Protein AF-A0A1Y2U4H5-F1 (afdb_monomer_lite)

Secondary structure (DSSP, 8-state):
--TTSHHHHHHHHHHHHHTTTSS--EEEEES-TTSHHHHHHHTSTTEEEEE--GGG----

Structure (mmCIF, N/CA/C/O backbone):
data_AF-A0A1Y2U4H5-F1
#
_entry.id   AF-A0A1Y2U4H5-F1
#
loop_
_atom_site.group_PDB
_atom_site.id
_atom_site.type_symbol
_atom_site.label_atom_id
_atom_site.label_alt_id
_atom_site.label_comp_id
_atom_site.label_asym_id
_atom_site.label_entity_id
_atom_site.label_seq_id
_atom_site.pdbx_PDB_ins_code
_atom_site.Cartn_x
_atom_site.Cartn_y
_atom_site.Cartn_z
_atom_site.occupancy
_atom_site.B_iso_or_equiv
_atom_site.auth_seq_id
_atom_site.auth_comp_id
_atom_site.auth_asym_id
_atom_site.auth_atom_id
_atom_site.pdbx_PDB_model_num
ATOM 1 N N . MET A 1 1 ? -5.221 -2.900 -10.249 1.00 50.47 1 MET A N 1
ATOM 2 C CA . MET A 1 1 ? -4.513 -1.595 -10.165 1.00 50.47 1 MET A CA 1
ATOM 3 C C . MET A 1 1 ? -3.154 -1.828 -9.519 1.00 50.47 1 MET A C 1
ATOM 5 O O . MET A 1 1 ? -3.099 -2.598 -8.571 1.00 50.47 1 MET A O 1
ATOM 9 N N . THR A 1 2 ? -2.065 -1.236 -10.020 1.00 57.56 2 THR A N 1
ATOM 10 C CA . THR A 1 2 ? -0.720 -1.470 -9.463 1.00 57.56 2 THR A CA 1
ATOM 11 C C . THR A 1 2 ? -0.420 -0.520 -8.292 1.00 57.56 2 THR A C 1
ATOM 13 O O . THR A 1 2 ? -0.682 0.681 -8.404 1.00 57.56 2 THR A O 1
ATOM 16 N N . PRO A 1 3 ? 0.180 -1.007 -7.189 1.00 61.47 3 PRO A N 1
ATOM 17 C CA . PRO A 1 3 ? 0.598 -0.178 -6.048 1.00 61.47 3 PRO A CA 1
ATOM 18 C C . PRO A 1 3 ? 1.531 0.984 -6.425 1.00 61.47 3 PRO A C 1
ATOM 20 O O . PRO A 1 3 ? 1.522 2.035 -5.792 1.00 61.47 3 PRO A O 1
ATOM 23 N N . THR A 1 4 ? 2.310 0.819 -7.496 1.00 68.56 4 THR A N 1
ATOM 24 C CA . THR A 1 4 ? 3.275 1.809 -7.994 1.00 68.56 4 THR A CA 1
ATOM 25 C C . THR A 1 4 ? 2.672 2.866 -8.923 1.00 68.56 4 THR A C 1
ATOM 27 O O . THR A 1 4 ? 3.332 3.869 -9.208 1.00 68.56 4 THR A O 1
ATOM 30 N N . GLY A 1 5 ? 1.435 2.683 -9.397 1.00 74.12 5 GLY A N 1
ATOM 31 C CA . GLY A 1 5 ? 0.727 3.685 -10.195 1.00 74.12 5 GLY A CA 1
ATOM 32 C C . GLY A 1 5 ? 0.358 4.919 -9.366 1.00 74.12 5 GLY A C 1
ATOM 33 O O . GLY A 1 5 ? 0.270 4.853 -8.141 1.00 74.12 5 GLY A O 1
ATOM 34 N N . ASN A 1 6 ? 0.107 6.061 -10.013 1.00 76.81 6 ASN A N 1
ATOM 35 C CA . ASN A 1 6 ? -0.227 7.312 -9.309 1.00 76.81 6 ASN A CA 1
ATOM 36 C C . ASN A 1 6 ? -1.460 7.184 -8.398 1.00 76.81 6 ASN A C 1
ATOM 38 O O . ASN A 1 6 ? -1.478 7.757 -7.307 1.00 76.81 6 ASN A O 1
ATOM 42 N N . THR A 1 7 ? -2.444 6.379 -8.805 1.00 75.38 7 THR A N 1
ATOM 43 C CA . THR A 1 7 ? -3.617 6.053 -7.986 1.00 75.38 7 THR A CA 1
ATOM 44 C C . THR A 1 7 ? -3.263 5.123 -6.823 1.00 75.38 7 THR A C 1
ATOM 46 O O . THR A 1 7 ? -3.708 5.358 -5.705 1.00 75.38 7 THR A O 1
ATOM 49 N N . GLY A 1 8 ? -2.405 4.119 -7.045 1.00 75.12 8 GLY A N 1
ATOM 50 C CA . GLY A 1 8 ? -1.925 3.216 -5.991 1.00 75.12 8 GLY A CA 1
ATOM 51 C C . GLY A 1 8 ? -1.182 3.962 -4.879 1.00 75.12 8 GLY A C 1
ATOM 52 O O . GLY A 1 8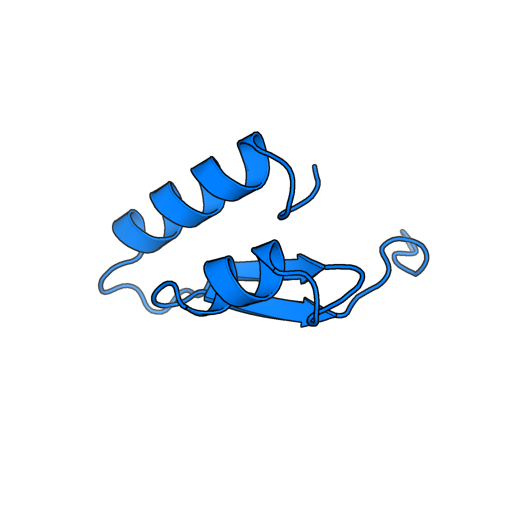 ? -1.475 3.766 -3.703 1.00 75.12 8 GLY A O 1
ATOM 53 N N . LYS A 1 9 ? -0.315 4.913 -5.246 1.00 77.12 9 LYS A N 1
ATOM 54 C CA . LYS A 1 9 ? 0.398 5.780 -4.292 1.00 77.12 9 LYS A CA 1
ATOM 55 C C . LYS A 1 9 ? -0.549 6.613 -3.425 1.00 77.12 9 LYS A C 1
ATOM 57 O O . LYS A 1 9 ? -0.341 6.697 -2.218 1.00 77.12 9 LYS A O 1
ATOM 62 N N . HIS A 1 10 ? -1.577 7.223 -4.024 1.00 80.38 10 HIS A N 1
ATOM 63 C CA . HIS A 1 10 ? -2.551 8.031 -3.278 1.00 80.38 10 HIS A CA 1
ATOM 64 C C . HIS A 1 10 ? -3.354 7.187 -2.289 1.00 80.38 10 HIS A C 1
ATOM 66 O O . HIS A 1 10 ? -3.537 7.602 -1.147 1.00 80.38 10 HIS A O 1
ATOM 72 N N . VAL A 1 11 ? -3.775 5.991 -2.704 1.00 84.44 11 VAL A N 1
ATOM 73 C CA . VAL A 1 11 ? -4.502 5.056 -1.839 1.00 84.44 11 VAL A CA 1
ATOM 74 C C . VAL A 1 11 ? -3.627 4.596 -0.674 1.00 84.44 11 VAL A C 1
ATOM 76 O O . VAL A 1 11 ? -4.070 4.667 0.467 1.00 84.44 11 VAL A O 1
ATOM 79 N N . ILE A 1 12 ? -2.372 4.202 -0.924 1.00 82.19 12 ILE A N 1
ATOM 80 C CA . ILE A 1 12 ? -1.444 3.774 0.138 1.00 82.19 12 ILE A CA 1
ATOM 81 C C . ILE A 1 12 ? -1.197 4.908 1.138 1.00 82.19 12 ILE A C 1
ATOM 83 O O . ILE A 1 12 ? -1.267 4.685 2.342 1.00 82.19 12 ILE A O 1
ATOM 87 N N . ASN A 1 13 ? -0.961 6.130 0.657 1.00 81.81 13 ASN A N 1
ATOM 88 C CA . ASN A 1 13 ? -0.728 7.282 1.526 1.00 81.81 13 ASN A CA 1
ATOM 89 C C . ASN A 1 13 ? -1.971 7.648 2.359 1.00 81.81 13 ASN A C 1
ATOM 91 O O . ASN A 1 13 ? -1.859 7.938 3.547 1.00 81.81 13 ASN A O 1
ATOM 95 N N . GLY A 1 14 ? -3.164 7.613 1.755 1.00 83.75 14 GLY A N 1
ATOM 96 C CA . GLY A 1 14 ? -4.420 7.883 2.457 1.00 83.75 14 GLY A CA 1
ATOM 97 C C . GLY A 1 14 ? -4.745 6.820 3.507 1.00 83.75 14 GLY A C 1
ATOM 98 O O . GLY A 1 14 ? -5.049 7.152 4.651 1.00 83.75 14 GLY A O 1
ATOM 99 N N . LEU A 1 15 ? -4.621 5.542 3.143 1.00 82.75 15 LEU A N 1
ATOM 100 C CA . LEU A 1 15 ? -4.869 4.430 4.057 1.00 82.75 15 LEU A CA 1
ATOM 101 C C . LEU A 1 15 ? -3.840 4.377 5.188 1.00 82.75 15 LEU A C 1
ATOM 103 O O . LEU A 1 15 ? -4.221 4.113 6.319 1.00 82.75 15 LEU A O 1
ATOM 107 N N . SER A 1 16 ? -2.562 4.662 4.920 1.00 78.88 16 SER A N 1
ATOM 108 C CA . SER A 1 16 ? -1.510 4.645 5.947 1.00 78.88 16 SER A CA 1
ATOM 109 C C . SER A 1 16 ? -1.840 5.601 7.099 1.00 78.88 16 SER A C 1
ATOM 111 O O . SER A 1 16 ? -1.732 5.210 8.259 1.00 78.88 16 SER A O 1
ATOM 113 N N . LYS A 1 17 ? -2.361 6.793 6.776 1.00 82.94 17 LYS A N 1
ATOM 114 C CA . LYS A 1 17 ? -2.832 7.781 7.758 1.00 82.94 17 LYS A CA 1
ATOM 115 C C . LYS A 1 17 ? -4.107 7.347 8.480 1.00 82.94 17 LYS A C 1
ATOM 117 O O . LYS A 1 17 ? -4.208 7.494 9.689 1.00 82.94 17 LYS A O 1
ATOM 122 N N . LEU A 1 18 ? -5.084 6.794 7.757 1.00 81.19 18 LEU A N 1
ATOM 123 C CA . LEU A 1 18 ? -6.341 6.318 8.358 1.00 81.19 18 LEU A CA 1
ATOM 124 C C . LEU A 1 18 ? -6.136 5.129 9.305 1.00 81.19 18 LEU A C 1
ATOM 126 O O . LEU A 1 18 ? -6.918 4.929 10.229 1.00 81.19 18 LEU A O 1
ATOM 130 N N . LEU A 1 19 ? -5.098 4.330 9.064 1.00 79.81 19 LEU A N 1
ATOM 131 C CA . LEU A 1 19 ? -4.762 3.151 9.856 1.00 79.81 19 LEU A CA 1
ATOM 132 C C . LEU A 1 19 ? -3.822 3.464 11.030 1.00 79.81 19 LEU A C 1
ATOM 134 O O . LEU A 1 19 ? -3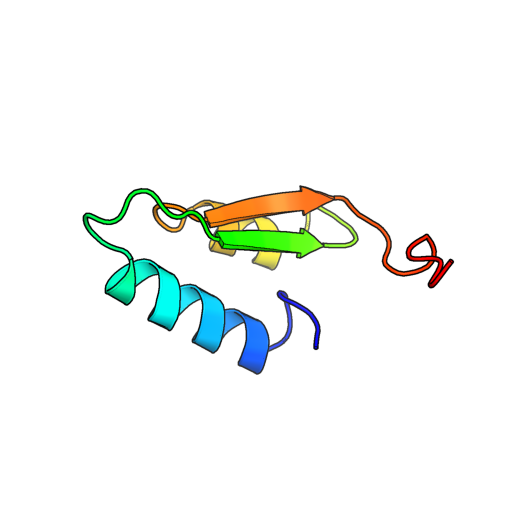.404 2.531 11.728 1.00 79.81 19 LEU A O 1
ATOM 138 N N . GLU A 1 20 ? -3.505 4.737 11.283 1.00 74.12 20 GLU A N 1
ATOM 139 C CA . GLU A 1 20 ? -2.768 5.166 12.472 1.00 74.12 20 GLU A CA 1
ATOM 140 C C . GLU A 1 20 ? -3.515 4.731 13.746 1.00 74.12 20 GLU A C 1
ATOM 142 O O . GLU A 1 20 ? -4.631 5.155 14.021 1.00 74.12 20 GLU A O 1
ATOM 147 N N . GLY A 1 21 ? -2.906 3.817 14.512 1.00 73.00 21 GLY A N 1
ATOM 148 C CA . GLY A 1 21 ? -3.489 3.252 15.738 1.00 73.00 21 GLY A CA 1
ATOM 149 C C . GLY A 1 21 ? -4.266 1.944 15.547 1.00 73.00 21 GLY A C 1
ATOM 150 O O . GLY A 1 21 ? -4.606 1.291 16.529 1.00 73.00 21 GLY A O 1
ATOM 151 N N . SER A 1 22 ? -4.489 1.502 14.308 1.00 74.50 22 SER A N 1
ATOM 152 C CA . SER A 1 22 ? -5.093 0.194 14.031 1.00 74.50 22 SER A CA 1
ATOM 153 C C . SER A 1 22 ? -4.065 -0.947 14.114 1.00 74.50 22 SER A C 1
ATOM 155 O O . SER A 1 22 ? -2.855 -0.718 14.093 1.00 74.50 22 SER A O 1
ATOM 157 N N . GLN A 1 23 ? -4.521 -2.199 14.177 1.00 82.06 23 GLN A N 1
ATOM 158 C CA . GLN A 1 23 ? -3.646 -3.379 14.069 1.00 82.06 23 GLN A CA 1
ATOM 159 C C . GLN A 1 23 ? -3.401 -3.811 12.612 1.00 82.06 23 GLN A C 1
ATOM 161 O O . GLN A 1 23 ? -2.690 -4.782 12.361 1.00 82.06 23 GLN A O 1
ATOM 166 N N . TYR A 1 24 ? -3.980 -3.096 11.644 1.00 80.56 24 TYR A N 1
ATOM 167 C CA . TYR A 1 24 ? -3.901 -3.450 10.233 1.00 80.56 24 TYR A CA 1
ATOM 168 C C . TYR A 1 24 ? -2.652 -2.851 9.569 1.00 80.56 24 TYR A C 1
ATOM 170 O O . TYR A 1 24 ? -2.158 -1.786 9.952 1.00 80.56 24 TYR A O 1
ATOM 178 N N . ARG A 1 25 ? -2.146 -3.557 8.553 1.00 82.88 25 ARG A N 1
ATOM 179 C CA . ARG A 1 25 ? -0.996 -3.163 7.726 1.00 82.88 25 ARG A CA 1
ATOM 180 C C . ARG A 1 25 ? -1.358 -3.208 6.245 1.00 82.88 25 ARG A C 1
ATOM 182 O O . ARG A 1 25 ? -2.202 -4.003 5.835 1.00 82.88 25 ARG A O 1
ATOM 189 N N . ILE A 1 26 ? -0.701 -2.374 5.450 1.00 86.25 26 ILE A N 1
ATOM 190 C CA . ILE A 1 26 ? -0.878 -2.287 4.001 1.00 86.25 26 ILE A CA 1
ATOM 191 C C . ILE A 1 26 ? 0.221 -3.110 3.334 1.00 86.25 26 ILE A C 1
ATOM 193 O O . ILE A 1 26 ? 1.401 -2.820 3.513 1.00 86.25 26 ILE A O 1
ATOM 197 N N . LEU A 1 27 ? -0.172 -4.105 2.539 1.00 86.88 27 LEU A N 1
ATOM 198 C CA . LEU A 1 27 ? 0.749 -4.912 1.738 1.00 86.88 27 LEU A CA 1
ATOM 199 C C . LEU A 1 27 ? 0.756 -4.413 0.288 1.00 86.88 27 LEU A C 1
ATOM 201 O O . LEU A 1 27 ? -0.254 -4.493 -0.414 1.00 86.88 27 LEU A O 1
ATOM 205 N N . GLY A 1 28 ? 1.893 -3.889 -0.166 1.00 85.62 28 GLY A N 1
ATOM 206 C CA . GLY A 1 28 ? 2.094 -3.431 -1.537 1.00 85.62 28 GLY A CA 1
ATOM 207 C C . GLY A 1 28 ? 2.870 -4.451 -2.364 1.00 85.62 28 GLY A C 1
ATOM 208 O O . GLY A 1 28 ? 4.060 -4.649 -2.149 1.00 85.62 28 GLY A O 1
ATOM 209 N N . LEU A 1 29 ? 2.222 -5.071 -3.349 1.00 85.12 29 LEU A N 1
ATOM 210 C CA . LEU A 1 29 ? 2.882 -6.005 -4.267 1.00 85.12 29 LEU A CA 1
ATOM 211 C C . LEU A 1 29 ? 3.572 -5.262 -5.419 1.00 85.12 29 LEU A C 1
ATOM 213 O O . LEU A 1 29 ? 2.928 -4.539 -6.186 1.00 85.12 29 LEU A O 1
ATOM 217 N N . THR A 1 30 ? 4.877 -5.460 -5.570 1.00 83.38 30 THR A N 1
ATOM 218 C CA . THR A 1 30 ? 5.693 -4.885 -6.647 1.00 83.38 30 THR A CA 1
ATOM 219 C C . THR A 1 30 ? 6.440 -5.985 -7.397 1.00 83.38 30 THR A C 1
ATOM 221 O O . THR A 1 30 ? 6.742 -7.023 -6.827 1.00 83.38 30 THR A O 1
ATOM 224 N N . ARG A 1 31 ? 6.779 -5.762 -8.671 1.00 81.44 31 ARG A N 1
ATOM 225 C CA . ARG A 1 31 ? 7.656 -6.683 -9.427 1.00 81.44 31 ARG A CA 1
ATOM 226 C C . ARG A 1 31 ? 9.134 -6.523 -9.075 1.00 81.44 31 ARG A C 1
ATOM 228 O O . ARG A 1 31 ? 9.952 -7.318 -9.504 1.00 81.44 31 ARG A O 1
ATOM 235 N N . SER A 1 32 ? 9.471 -5.440 -8.380 1.00 79.44 32 SER A N 1
ATOM 236 C CA . SER A 1 32 ? 10.826 -5.168 -7.919 1.00 79.44 32 SER A CA 1
ATOM 237 C C . SER A 1 32 ? 10.776 -4.310 -6.662 1.00 79.44 32 SER A C 1
ATOM 239 O O . SER A 1 32 ? 10.178 -3.222 -6.678 1.00 79.44 32 SER A O 1
ATOM 241 N N . LEU A 1 33 ? 11.400 -4.775 -5.583 1.00 83.81 33 LEU A N 1
ATOM 242 C CA . LEU A 1 33 ? 11.610 -3.985 -4.366 1.00 83.81 33 LEU A CA 1
ATOM 243 C C . LEU A 1 33 ? 12.654 -2.884 -4.562 1.00 83.81 33 LEU A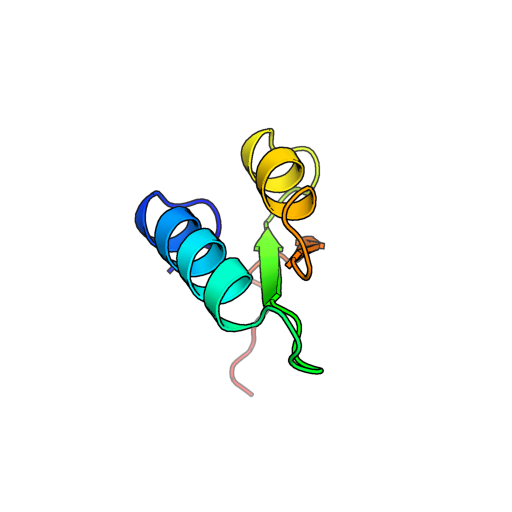 C 1
ATOM 245 O O . LEU A 1 33 ? 12.619 -1.872 -3.862 1.00 83.81 33 LEU A O 1
ATOM 249 N N . ASP A 1 34 ? 13.520 -3.024 -5.565 1.00 84.19 34 ASP A N 1
ATOM 250 C CA . ASP A 1 34 ? 14.562 -2.049 -5.877 1.00 84.19 34 ASP A CA 1
ATOM 251 C C . ASP A 1 34 ? 14.071 -0.787 -6.582 1.00 84.19 34 ASP A C 1
ATOM 253 O O . ASP A 1 34 ? 14.786 0.218 -6.634 1.00 84.19 34 ASP A O 1
ATOM 257 N N . SER A 1 35 ? 12.822 -0.802 -7.046 1.00 84.44 35 SER A N 1
ATOM 258 C CA . SER A 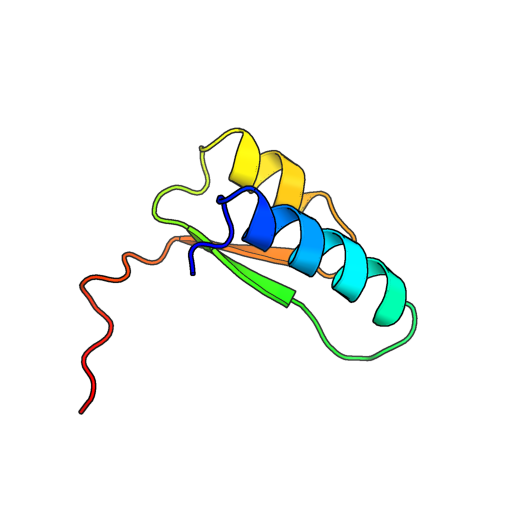1 35 ? 12.139 0.361 -7.600 1.00 84.44 35 SER A CA 1
ATOM 259 C C . SER A 1 35 ? 12.179 1.551 -6.621 1.00 84.44 35 SER A C 1
ATOM 261 O O . SER A 1 35 ? 11.778 1.410 -5.460 1.00 84.44 35 SER A O 1
ATOM 263 N N . PRO A 1 36 ? 12.556 2.765 -7.078 1.00 85.38 36 PRO A N 1
ATOM 264 C CA . PRO A 1 36 ? 12.530 3.970 -6.245 1.00 85.38 36 PRO A CA 1
ATOM 265 C C . PRO A 1 36 ? 11.155 4.249 -5.627 1.00 85.38 36 PRO A C 1
ATOM 267 O O . PRO A 1 36 ? 11.055 4.854 -4.564 1.00 85.38 36 PRO A O 1
ATOM 270 N N . ILE A 1 37 ? 10.081 3.815 -6.293 1.00 82.38 37 ILE A N 1
ATOM 271 C CA . ILE A 1 37 ? 8.711 3.953 -5.792 1.00 82.38 37 ILE A CA 1
ATOM 272 C C . ILE A 1 37 ? 8.451 2.950 -4.670 1.00 82.38 37 ILE A C 1
ATOM 274 O O . ILE A 1 37 ? 7.867 3.332 -3.663 1.00 82.38 37 ILE A O 1
ATOM 278 N N . SER A 1 38 ? 8.902 1.703 -4.819 1.00 85.25 38 SER A N 1
ATOM 279 C CA . SER A 1 38 ? 8.771 0.683 -3.776 1.00 85.25 38 SER A CA 1
ATOM 280 C C . SER A 1 38 ? 9.480 1.123 -2.496 1.00 85.25 38 SER A C 1
ATOM 282 O O . SER A 1 38 ? 8.857 1.174 -1.441 1.00 85.25 38 SER A O 1
ATOM 284 N N . LYS A 1 39 ? 10.732 1.581 -2.617 1.00 87.50 39 LYS A N 1
ATOM 285 C CA . LYS A 1 39 ? 11.527 2.101 -1.491 1.00 87.50 39 LYS A CA 1
ATOM 286 C C . LYS A 1 39 ? 10.875 3.306 -0.802 1.00 87.50 39 LYS A C 1
ATOM 288 O O . LYS A 1 39 ? 10.925 3.429 0.417 1.00 87.50 39 LYS A O 1
ATOM 293 N N . LYS A 1 40 ? 10.2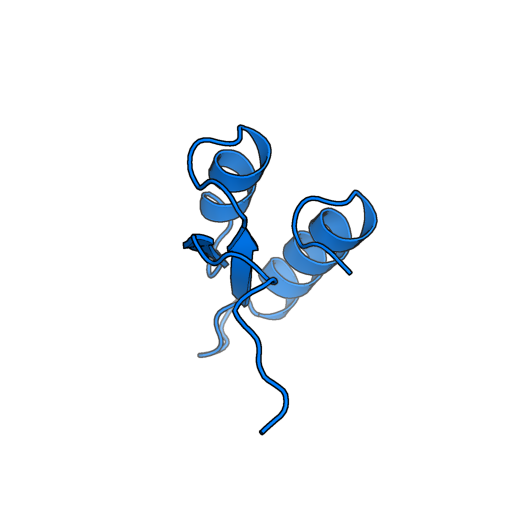34 4.197 -1.569 1.00 87.06 40 LYS A N 1
ATOM 294 C CA . LYS A 1 40 ? 9.483 5.336 -1.012 1.00 87.06 40 LYS A CA 1
ATOM 295 C C . LYS A 1 40 ? 8.218 4.902 -0.275 1.00 87.06 40 LYS A C 1
ATOM 297 O O . LYS A 1 40 ? 7.893 5.490 0.749 1.00 87.06 40 LYS A O 1
ATOM 302 N N . LEU A 1 41 ? 7.499 3.908 -0.793 1.00 83.38 41 LEU A N 1
ATOM 303 C CA . LEU A 1 41 ? 6.263 3.418 -0.182 1.00 83.38 41 LEU A CA 1
ATOM 304 C C . LEU A 1 41 ? 6.537 2.578 1.070 1.00 83.38 41 LEU A C 1
ATOM 306 O O . LEU A 1 41 ? 5.809 2.728 2.041 1.00 83.38 41 LEU A O 1
ATOM 310 N N . SER A 1 42 ? 7.607 1.779 1.099 1.00 85.88 42 SER A N 1
ATOM 311 C CA . SER A 1 42 ? 8.013 1.013 2.290 1.00 85.88 42 SER A CA 1
ATOM 312 C C . SER A 1 42 ? 8.476 1.885 3.460 1.00 85.88 42 SER A C 1
ATOM 314 O O . SER A 1 42 ? 8.555 1.406 4.583 1.00 85.88 42 SER A O 1
ATOM 316 N N . ALA A 1 43 ? 8.813 3.154 3.212 1.00 87.56 43 ALA A N 1
ATOM 317 C CA . ALA A 1 43 ? 9.161 4.107 4.264 1.00 87.56 43 ALA A CA 1
ATOM 318 C C . ALA A 1 43 ? 7.927 4.681 4.986 1.00 87.56 43 ALA A C 1
ATOM 320 O O . ALA A 1 43 ? 8.072 5.369 5.996 1.00 87.56 43 ALA A O 1
ATOM 321 N N . LEU A 1 44 ? 6.717 4.436 4.469 1.00 84.69 44 LEU A N 1
ATOM 322 C CA . LEU A 1 44 ? 5.481 4.875 5.105 1.00 84.69 44 LEU A CA 1
ATOM 323 C C . LEU A 1 44 ? 5.137 3.966 6.293 1.00 84.69 44 LEU A C 1
ATOM 325 O O . LEU A 1 44 ? 5.339 2.749 6.229 1.00 84.69 44 LEU A O 1
ATOM 329 N N . PRO A 1 45 ? 4.571 4.523 7.376 1.00 80.31 45 PRO A N 1
ATOM 330 C CA . PRO A 1 45 ? 4.185 3.726 8.525 1.00 80.31 45 PRO A CA 1
ATOM 331 C C . PRO A 1 45 ? 3.151 2.679 8.111 1.00 80.31 45 PRO A C 1
ATOM 333 O O . PRO A 1 45 ? 2.186 2.974 7.400 1.00 80.31 45 PRO A O 1
ATOM 336 N N . ARG A 1 46 ? 3.349 1.448 8.595 1.00 82.31 46 ARG A N 1
ATOM 337 C CA . ARG A 1 46 ? 2.442 0.308 8.374 1.00 82.31 46 ARG A CA 1
ATOM 338 C C . ARG A 1 46 ? 2.321 -0.120 6.908 1.00 82.31 46 ARG A C 1
ATOM 340 O O . ARG A 1 46 ? 1.361 -0.810 6.568 1.00 82.31 46 ARG A O 1
ATOM 347 N N . VAL A 1 47 ? 3.276 0.258 6.058 1.00 87.88 47 VAL A N 1
ATOM 348 C CA . VAL A 1 47 ? 3.363 -0.205 4.671 1.00 87.88 47 VAL A CA 1
ATOM 349 C C . VAL A 1 47 ? 4.512 -1.193 4.537 1.00 87.88 47 VAL A C 1
ATOM 351 O O . VAL A 1 47 ? 5.658 -0.884 4.843 1.00 87.88 47 VAL A O 1
ATOM 354 N N . GLU A 1 48 ? 4.201 -2.379 4.035 1.00 88.38 48 GLU A N 1
ATOM 355 C CA . GLU A 1 48 ? 5.172 -3.418 3.724 1.00 88.38 48 GLU A CA 1
ATOM 356 C C . GLU A 1 48 ? 5.096 -3.710 2.228 1.00 88.38 48 GLU A C 1
ATOM 358 O O . GLU A 1 48 ? 4.040 -4.049 1.688 1.00 88.38 48 GLU A O 1
ATOM 363 N N . MET A 1 49 ? 6.220 -3.525 1.540 1.00 88.12 49 MET A N 1
ATOM 364 C CA . MET A 1 49 ? 6.328 -3.841 0.123 1.00 88.12 49 MET A CA 1
ATOM 365 C C . MET A 1 49 ? 6.845 -5.267 -0.019 1.00 88.12 49 MET A C 1
ATOM 367 O O . MET A 1 49 ? 7.852 -5.619 0.591 1.00 88.12 49 MET A O 1
ATOM 371 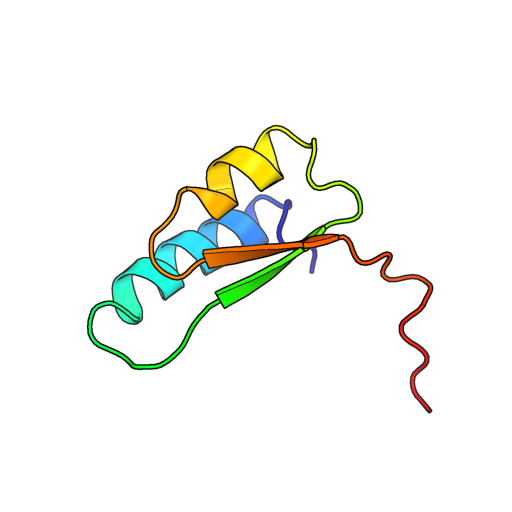N N . LEU A 1 50 ? 6.177 -6.071 -0.841 1.00 86.19 50 LEU A N 1
ATOM 372 C CA . LEU A 1 50 ? 6.571 -7.443 -1.139 1.00 86.19 50 LEU A CA 1
ATOM 373 C C . LEU A 1 50 ? 6.810 -7.591 -2.636 1.00 86.19 50 LEU A C 1
ATOM 375 O O . LEU A 1 50 ? 6.023 -7.106 -3.457 1.00 86.19 50 LEU A O 1
ATOM 379 N N . GLU A 1 51 ? 7.900 -8.268 -2.986 1.00 84.25 51 GLU A N 1
ATOM 380 C CA . GLU A 1 51 ? 8.150 -8.641 -4.369 1.00 84.25 51 GLU A CA 1
ATOM 381 C C . GLU A 1 51 ? 7.243 -9.810 -4.742 1.00 84.25 51 GLU A C 1
ATOM 383 O O . GLU A 1 51 ? 7.338 -10.895 -4.172 1.00 84.25 51 GLU A O 1
ATOM 388 N N . LYS A 1 52 ? 6.318 -9.577 -5.669 1.00 78.00 52 LYS A N 1
ATOM 389 C CA . LYS A 1 52 ? 5.463 -10.621 -6.221 1.00 78.00 52 LYS A CA 1
ATOM 390 C C . LYS A 1 52 ? 5.100 -10.259 -7.647 1.00 78.00 52 LYS A C 1
ATOM 392 O O . LYS A 1 52 ? 4.518 -9.198 -7.901 1.00 78.00 52 LYS A O 1
ATOM 397 N N . ASP A 1 53 ? 5.445 -11.143 -8.574 1.00 68.44 53 ASP A N 1
ATOM 398 C CA . ASP A 1 53 ? 4.998 -10.998 -9.948 1.00 68.44 53 ASP A CA 1
ATOM 399 C C . ASP A 1 53 ? 3.517 -11.389 -10.052 1.00 68.44 53 ASP A C 1
ATOM 401 O O . ASP A 1 53 ? 3.084 -12.437 -9.574 1.00 68.44 53 ASP A O 1
ATOM 405 N N . TRP A 1 54 ? 2.718 -10.503 -10.646 1.00 62.19 54 TRP A N 1
ATOM 406 C CA . TRP A 1 54 ? 1.264 -10.668 -10.763 1.00 62.19 54 TRP A CA 1
ATOM 407 C C . TRP A 1 54 ? 0.880 -11.777 -11.752 1.00 62.19 54 TRP A C 1
ATOM 409 O O . TRP A 1 54 ? -0.260 -12.227 -11.742 1.00 62.19 54 TRP A O 1
ATOM 419 N N . THR A 1 55 ? 1.826 -12.238 -12.573 1.00 60.56 55 THR A N 1
ATOM 420 C CA . THR A 1 55 ? 1.667 -13.375 -13.494 1.00 60.56 55 THR A CA 1
ATOM 421 C C . THR A 1 55 ? 1.552 -14.727 -12.783 1.00 60.56 55 THR A C 1
ATOM 423 O O . THR A 1 55 ? 1.177 -15.701 -13.421 1.00 60.56 55 THR A O 1
ATOM 426 N N . GLN A 1 56 ? 1.826 -14.792 -11.473 1.00 54.81 56 GLN A N 1
ATOM 427 C CA . GLN A 1 56 ? 1.687 -16.001 -10.649 1.00 54.81 56 GLN A CA 1
ATOM 428 C C . GLN A 1 56 ? 0.407 -16.026 -9.795 1.00 54.81 56 GLN A C 1
ATOM 430 O O . GLN A 1 56 ? 0.285 -16.846 -8.885 1.00 54.81 56 GLN A O 1
ATOM 435 N N . ILE A 1 57 ? -0.534 -15.103 -10.018 1.00 51.94 57 ILE A N 1
ATOM 436 C CA . ILE A 1 57 ? -1.843 -15.150 -9.358 1.00 51.94 57 ILE A CA 1
ATOM 437 C C . ILE A 1 57 ? -2.775 -15.981 -10.240 1.00 51.94 57 ILE A C 1
ATOM 439 O O . ILE A 1 57 ? -3.509 -15.433 -11.058 1.00 51.94 57 ILE A O 1
ATOM 443 N N . ASP A 1 58 ? -2.723 -17.302 -10.075 1.00 49.59 58 ASP A N 1
ATOM 444 C CA . ASP A 1 58 ? -3.775 -18.178 -10.584 1.00 49.59 58 ASP A CA 1
ATOM 445 C C . ASP A 1 58 ? -5.051 -17.943 -9.770 1.00 49.59 58 ASP A C 1
ATOM 447 O O . ASP A 1 58 ? -5.053 -18.000 -8.537 1.00 49.59 58 ASP A O 1
ATOM 451 N N . ALA A 1 59 ? -6.145 -17.662 -10.475 1.00 44.44 59 ALA A N 1
ATOM 452 C CA . ALA A 1 59 ? -7.491 -17.792 -9.939 1.00 44.44 59 ALA A CA 1
ATOM 453 C C . ALA A 1 59 ? -7.868 -19.278 -10.009 1.00 44.44 59 ALA A C 1
ATOM 455 O O . ALA A 1 59 ? -8.537 -19.699 -10.950 1.00 44.44 59 ALA A O 1
ATOM 456 N N . ALA A 1 60 ? -7.344 -20.073 -9.076 1.00 43.72 60 ALA A N 1
ATOM 457 C CA . ALA A 1 60 ? -7.833 -21.429 -8.840 1.00 43.72 60 ALA A CA 1
ATOM 458 C C . ALA A 1 60 ? -9.078 -21.394 -7.945 1.00 43.72 60 ALA A C 1
ATOM 460 O O . ALA A 1 60 ? -9.078 -20.597 -6.976 1.00 43.72 60 ALA A O 1
#

Foldseek 3Di:
DACLDPVNVVVLQVVLVVCVVPPAAAEHEDCDCPPPSNVVSCPGHRYDYDNDDPVPDDPD

Radius of gyration: 11.81 Å; chains: 1; bounding box: 22×30×29 Å

Sequence (60 aa):
MTPTGNTGKHVINGLSKLLEGSQYRILGLTRSLDSPISKKLSALPRVEMLEKDWTQIDAA

pLDDT: mean 77.04, std 11.64, range [43.72, 88.38]